Protein AF-A0A849T7U8-F1 (afdb_monomer_lite)

Sequence (141 aa):
MTLSPSAYTCDSNGNSGFLPENNLSIPVGDKMAGNMTEARFLEIVGKVEAIYSPIIKDMGATLKMNNDWKSTTVNASAQQTGSSWQVNMYGGLARHKLTTDDGFMMVVCHELGHHIGGAPRYNRNTDWASNEGQADYFASL

pLDDT: mean 91.29, std 13.75, range [31.48, 98.75]

Structure (mmCIF, N/CA/C/O backbone):
data_AF-A0A849T7U8-F1
#
_entry.id   AF-A0A849T7U8-F1
#
loop_
_atom_site.group_PDB
_atom_site.id
_atom_site.type_symbol
_atom_site.label_atom_id
_atom_site.label_alt_id
_atom_site.label_comp_id
_atom_site.label_asym_id
_atom_site.label_entity_id
_atom_site.label_seq_id
_atom_site.pdbx_PDB_ins_code
_atom_site.Cartn_x
_atom_site.Cartn_y
_atom_site.Cartn_z
_atom_site.occupancy
_atom_site.B_iso_or_equiv
_atom_site.auth_seq_id
_atom_site.auth_comp_id
_atom_site.auth_asym_id
_atom_site.auth_atom_id
_atom_site.pdbx_PDB_model_num
ATOM 1 N N . MET A 1 1 ? -4.392 24.354 19.211 1.00 33.78 1 MET A N 1
ATOM 2 C CA . MET A 1 1 ? -4.383 23.299 18.178 1.00 33.78 1 MET A CA 1
ATOM 3 C C . MET A 1 1 ? -3.168 22.430 18.434 1.00 33.78 1 MET A C 1
ATOM 5 O O . MET A 1 1 ? -2.063 22.821 18.091 1.00 33.78 1 MET A O 1
ATOM 9 N N . THR A 1 2 ? -3.340 21.329 19.155 1.00 31.48 2 THR A N 1
ATOM 10 C CA . THR A 1 2 ? -2.288 20.326 19.334 1.00 31.48 2 THR A CA 1
ATOM 11 C C . THR A 1 2 ? -2.184 19.539 18.033 1.00 31.48 2 THR A C 1
ATOM 13 O O . THR A 1 2 ? -3.101 18.807 17.669 1.00 31.48 2 THR A O 1
ATOM 16 N N . LEU A 1 3 ? -1.100 19.758 17.289 1.00 38.47 3 LEU A N 1
ATOM 17 C CA . LEU A 1 3 ? -0.719 18.913 16.161 1.00 38.47 3 LEU A CA 1
ATOM 18 C C . LEU A 1 3 ? -0.525 17.500 16.719 1.00 38.47 3 LEU A C 1
ATOM 20 O O . LEU A 1 3 ? 0.387 17.278 17.514 1.00 38.47 3 LEU A O 1
ATOM 24 N N . SER A 1 4 ? -1.424 16.576 16.379 1.00 43.03 4 SER A N 1
ATOM 25 C CA . SER A 1 4 ? -1.191 15.162 16.668 1.00 43.03 4 SER A CA 1
ATOM 26 C C . SER A 1 4 ? 0.008 14.726 15.828 1.00 43.03 4 SER A C 1
ATOM 28 O O . SER A 1 4 ? -0.026 14.939 14.614 1.00 43.03 4 SER A O 1
ATOM 30 N N . PRO A 1 5 ? 1.079 14.191 16.434 1.00 48.97 5 PRO A N 1
ATOM 31 C CA . PRO A 1 5 ? 2.211 13.708 15.669 1.00 48.97 5 PRO A CA 1
ATOM 32 C C . PRO A 1 5 ? 1.754 12.532 14.804 1.00 48.97 5 PRO A C 1
ATOM 34 O O . PRO A 1 5 ? 1.153 11.576 15.286 1.00 48.97 5 PRO A O 1
ATOM 37 N N . SER A 1 6 ? 2.019 12.647 13.510 1.00 53.50 6 SER A N 1
ATOM 38 C CA . SER A 1 6 ? 1.914 11.583 12.521 1.00 53.50 6 SER A CA 1
ATOM 39 C C . SER A 1 6 ? 2.790 10.394 12.951 1.00 53.50 6 SER A C 1
ATOM 41 O O . SER A 1 6 ? 4.007 10.462 12.813 1.00 53.50 6 SER A O 1
ATOM 43 N N . ALA A 1 7 ? 2.185 9.332 13.494 1.00 59.03 7 ALA A N 1
ATOM 44 C CA . ALA A 1 7 ? 2.855 8.062 13.799 1.00 59.03 7 ALA A CA 1
ATOM 45 C C . ALA A 1 7 ? 2.681 7.092 12.619 1.00 59.03 7 ALA A C 1
ATOM 47 O O . ALA A 1 7 ? 1.572 6.963 12.090 1.00 59.03 7 ALA A O 1
ATOM 48 N N . TYR A 1 8 ? 3.771 6.474 12.169 1.00 71.88 8 TYR A N 1
ATOM 49 C CA . TYR A 1 8 ? 3.738 5.300 11.288 1.00 71.88 8 TYR A CA 1
ATOM 50 C C . TYR A 1 8 ? 3.529 4.049 12.161 1.00 71.88 8 TYR A C 1
ATOM 52 O O . TYR A 1 8 ? 3.413 4.193 13.377 1.00 71.88 8 TYR A O 1
ATOM 60 N N . THR A 1 9 ? 3.403 2.835 11.617 1.00 65.62 9 THR A N 1
ATOM 61 C CA . THR A 1 9 ? 3.066 1.664 12.465 1.00 65.62 9 THR A CA 1
ATOM 62 C C . THR A 1 9 ? 3.858 0.402 12.238 1.00 65.62 9 THR A C 1
ATOM 64 O O . THR A 1 9 ? 3.704 -0.511 13.037 1.00 65.62 9 THR A O 1
ATOM 67 N N . CYS A 1 10 ? 4.724 0.333 11.236 1.00 71.19 10 CYS A N 1
ATOM 68 C CA . CYS A 1 10 ? 5.364 -0.933 10.880 1.00 71.19 10 CYS A CA 1
ATOM 69 C C . CYS A 1 10 ? 6.482 -1.363 11.864 1.00 71.19 10 CYS A C 1
ATOM 71 O O . CYS A 1 10 ? 7.173 -2.359 11.667 1.00 71.19 10 CYS A O 1
ATOM 73 N N . ASP A 1 11 ? 6.677 -0.613 12.958 1.00 66.94 11 ASP A N 1
ATOM 74 C CA . ASP A 1 11 ? 7.426 -1.069 14.126 1.00 66.94 11 ASP A CA 1
ATOM 75 C C . ASP A 1 11 ? 6.701 -0.745 15.438 1.00 66.94 11 ASP A C 1
ATOM 77 O O . ASP A 1 11 ? 5.775 0.067 15.509 1.00 66.94 11 ASP A O 1
ATOM 81 N N . SER A 1 12 ? 7.188 -1.351 16.523 1.00 60.00 12 SER A N 1
ATOM 82 C CA . SER A 1 12 ? 6.652 -1.180 17.878 1.00 60.00 12 SER A CA 1
ATOM 83 C C . SER A 1 12 ? 6.748 0.243 18.435 1.00 60.00 12 SER A C 1
ATOM 85 O O . SER A 1 12 ? 6.111 0.541 19.446 1.00 60.00 12 SER A O 1
ATOM 87 N N . ASN A 1 13 ? 7.535 1.116 17.808 1.00 61.84 13 ASN A N 1
ATOM 88 C CA . ASN A 1 13 ? 7.654 2.525 18.165 1.00 61.84 13 ASN A CA 1
ATOM 89 C C . ASN A 1 13 ? 6.830 3.436 17.242 1.00 61.84 13 ASN A C 1
ATOM 91 O O . ASN A 1 13 ? 6.744 4.634 17.510 1.00 61.84 13 ASN A O 1
ATOM 95 N N . GLY A 1 14 ? 6.230 2.886 16.188 1.00 62.59 14 GLY A N 1
ATOM 96 C CA . GLY A 1 14 ? 5.496 3.612 15.170 1.00 62.59 14 GLY A CA 1
ATOM 97 C C . GLY A 1 14 ? 6.346 4.523 14.282 1.00 62.59 14 GLY A C 1
ATOM 98 O O . GLY A 1 14 ? 5.883 5.595 13.884 1.00 62.59 14 GLY A O 1
ATOM 99 N N . ASN A 1 15 ? 7.600 4.155 14.010 1.00 67.38 15 ASN A N 1
ATOM 100 C CA . ASN A 1 15 ? 8.553 5.053 13.345 1.00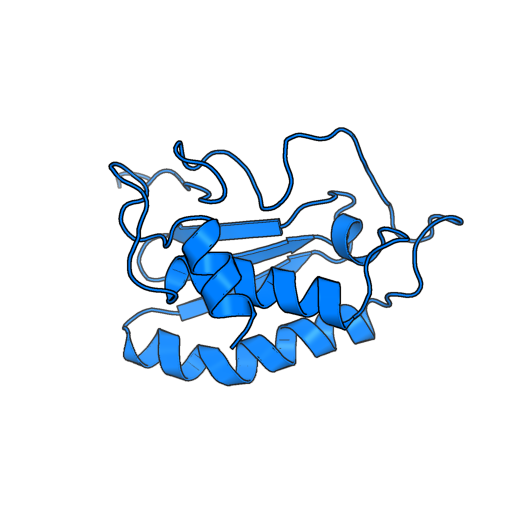 67.38 15 ASN A CA 1
ATOM 101 C C . ASN A 1 15 ? 9.047 4.579 11.972 1.00 67.38 15 ASN A C 1
ATOM 103 O O . ASN A 1 15 ? 9.676 5.370 11.269 1.00 67.38 15 ASN A O 1
ATOM 107 N N . SER A 1 16 ? 8.759 3.343 11.570 1.00 79.00 16 SER A N 1
ATOM 108 C CA . SER A 1 16 ? 9.210 2.775 10.293 1.00 79.00 16 SER A CA 1
ATOM 109 C C . SER A 1 16 ? 8.057 2.309 9.397 1.00 79.00 16 SER A C 1
ATOM 111 O O . SER A 1 16 ? 6.879 2.467 9.729 1.00 79.00 16 SER A O 1
ATOM 113 N N . GLY A 1 17 ? 8.428 1.823 8.209 1.00 84.81 17 GLY A N 1
ATOM 114 C CA . GLY A 1 17 ? 7.537 1.262 7.192 1.00 84.81 17 GLY A CA 1
ATOM 115 C C . GLY A 1 17 ? 7.673 -0.261 7.073 1.00 84.81 17 GLY A C 1
ATOM 116 O O . GLY A 1 17 ? 8.507 -0.847 7.757 1.00 84.81 17 GLY A O 1
ATOM 117 N N . PHE A 1 18 ? 6.873 -0.874 6.200 1.00 93.00 18 PHE A N 1
ATOM 118 C CA . PHE A 1 18 ? 6.791 -2.317 5.933 1.00 93.00 18 PHE A CA 1
ATOM 119 C C . PHE A 1 18 ? 8.133 -3.066 5.968 1.00 93.00 18 PHE A C 1
ATOM 121 O O . PHE A 1 18 ? 8.290 -4.108 6.600 1.00 93.00 18 PHE A O 1
ATOM 128 N N . LEU A 1 19 ? 9.119 -2.554 5.229 1.00 92.00 19 LEU A N 1
ATOM 129 C CA . LEU A 1 19 ? 10.458 -3.122 5.180 1.00 92.00 19 LEU A CA 1
ATOM 130 C C . LEU A 1 19 ? 11.339 -2.507 6.268 1.00 92.00 19 LEU A C 1
ATOM 132 O O . LEU A 1 19 ? 11.265 -1.291 6.489 1.00 92.00 19 LEU A O 1
ATOM 136 N N . PRO A 1 20 ? 12.275 -3.295 6.839 1.00 89.62 20 PRO A N 1
ATOM 137 C CA . PRO A 1 20 ? 13.332 -2.759 7.683 1.00 89.62 20 PRO A CA 1
ATOM 138 C C . PRO A 1 20 ? 14.051 -1.586 7.015 1.00 89.62 20 PRO A C 1
ATOM 140 O O . PRO A 1 20 ? 14.111 -1.493 5.780 1.00 89.62 20 PRO A O 1
ATOM 143 N N . GLU A 1 21 ? 14.645 -0.720 7.839 1.00 88.25 21 GLU A N 1
ATOM 144 C CA . GLU A 1 21 ? 15.473 0.379 7.351 1.00 88.25 21 GLU A CA 1
ATOM 145 C C . GLU A 1 21 ? 16.472 -0.121 6.306 1.00 88.25 21 GLU A C 1
ATOM 147 O O . GLU A 1 21 ? 17.217 -1.084 6.508 1.00 88.25 21 GLU A O 1
ATOM 152 N N . ASN A 1 22 ? 16.451 0.527 5.148 1.00 91.69 22 ASN A N 1
ATOM 153 C CA . ASN A 1 22 ? 17.259 0.133 4.016 1.00 91.69 22 ASN A CA 1
ATOM 154 C C . ASN A 1 22 ? 17.646 1.358 3.188 1.00 91.69 22 ASN A C 1
ATOM 156 O O . ASN A 1 22 ? 16.962 2.379 3.186 1.00 91.69 22 ASN A O 1
ATOM 160 N N . ASN A 1 23 ? 18.748 1.221 2.455 1.00 94.31 23 ASN A N 1
ATOM 161 C CA . ASN A 1 23 ? 19.287 2.269 1.590 1.00 94.31 23 ASN A CA 1
ATOM 162 C C . ASN A 1 23 ? 18.957 2.016 0.109 1.00 94.31 23 ASN A C 1
ATOM 164 O O . ASN A 1 23 ? 19.675 2.489 -0.774 1.00 94.31 23 ASN A O 1
ATOM 168 N N . LEU A 1 24 ? 17.930 1.210 -0.183 1.00 95.75 24 LEU A N 1
ATOM 169 C CA . LEU A 1 24 ? 17.521 0.937 -1.557 1.00 95.75 24 LEU A CA 1
ATOM 170 C C . 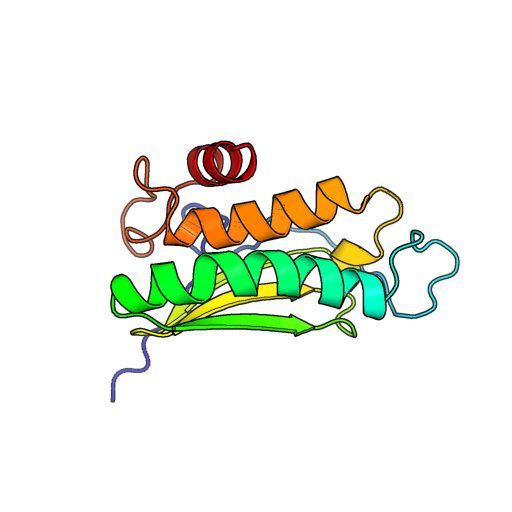LEU A 1 24 ? 16.742 2.132 -2.111 1.00 95.75 24 LEU A C 1
ATOM 172 O O . LEU A 1 24 ? 15.955 2.774 -1.419 1.00 95.75 24 LEU A O 1
ATOM 176 N N . SER A 1 25 ? 16.952 2.416 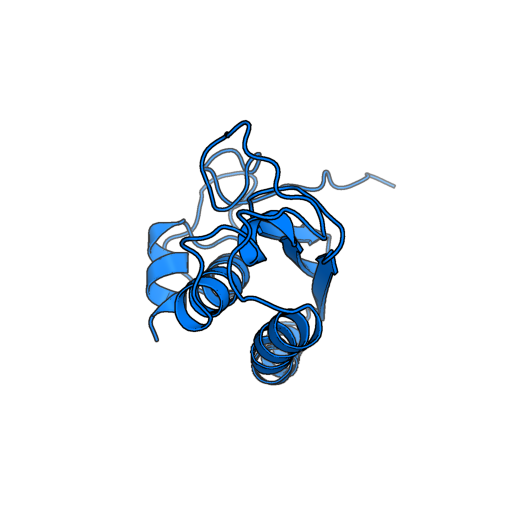-3.392 1.00 96.88 25 SER A N 1
ATOM 177 C CA . SER A 1 25 ? 16.287 3.509 -4.093 1.00 96.88 25 SER A CA 1
ATOM 178 C C . SER A 1 25 ? 16.107 3.114 -5.551 1.00 96.88 25 SER A C 1
ATOM 180 O O . SER A 1 25 ? 17.093 2.837 -6.231 1.00 96.88 25 SER A O 1
ATOM 182 N N . ILE A 1 26 ? 14.858 3.044 -6.018 1.00 97.56 26 ILE A N 1
ATOM 183 C CA . ILE A 1 26 ? 14.528 2.571 -7.370 1.00 97.56 26 ILE A CA 1
ATOM 184 C C . ILE A 1 26 ? 13.739 3.655 -8.110 1.00 97.56 26 ILE A C 1
ATOM 186 O O . ILE A 1 26 ? 12.510 3.753 -7.965 1.00 97.56 26 ILE A O 1
ATOM 190 N N . PRO A 1 27 ? 14.423 4.513 -8.887 1.00 97.75 27 PRO A N 1
ATOM 191 C CA . PRO A 1 27 ? 13.781 5.590 -9.622 1.00 97.75 27 PRO A CA 1
ATOM 192 C C . PRO A 1 27 ? 12.936 5.079 -10.791 1.00 97.75 27 PRO A C 1
ATOM 194 O O . PRO A 1 27 ? 13.049 3.939 -11.246 1.00 97.75 27 PRO A O 1
ATOM 197 N N . VAL A 1 28 ? 12.070 5.953 -11.302 1.00 97.75 28 VAL A N 1
ATOM 198 C CA . VAL A 1 28 ? 11.369 5.710 -12.566 1.00 97.75 28 VAL A CA 1
ATOM 199 C C . VAL A 1 28 ? 12.402 5.600 -13.693 1.00 97.75 28 VAL A C 1
ATOM 201 O O . VAL A 1 28 ? 13.273 6.458 -13.824 1.00 97.75 28 VAL A O 1
ATOM 204 N N . GLY A 1 29 ? 12.295 4.554 -14.514 1.00 95.94 29 GLY A N 1
ATOM 205 C CA . GLY A 1 29 ? 13.208 4.312 -15.636 1.00 95.94 29 GLY A CA 1
ATOM 206 C C . GLY A 1 29 ? 14.516 3.601 -15.270 1.00 95.94 29 GLY A C 1
ATOM 207 O O . GLY A 1 29 ? 15.393 3.496 -16.128 1.00 95.94 29 GLY A O 1
ATOM 208 N N . ASP A 1 30 ? 14.663 3.102 -14.037 1.00 96.44 30 ASP A N 1
ATOM 209 C CA . ASP A 1 30 ? 15.781 2.224 -13.684 1.00 96.44 30 ASP A CA 1
ATOM 210 C C . ASP A 1 30 ? 15.790 0.978 -14.591 1.00 96.44 30 ASP A C 1
ATOM 212 O O . ASP A 1 30 ? 14.780 0.291 -14.743 1.00 96.44 30 ASP A O 1
ATOM 216 N N . LYS A 1 31 ? 16.940 0.682 -15.206 1.00 95.00 31 LYS A N 1
ATOM 217 C CA . LYS A 1 31 ? 17.098 -0.442 -16.146 1.00 95.00 31 LYS A CA 1
ATOM 218 C C . LYS A 1 31 ? 17.000 -1.811 -15.471 1.00 95.00 31 LYS A C 1
ATOM 220 O O . LYS A 1 31 ? 16.814 -2.807 -16.162 1.00 95.00 31 LYS A O 1
ATOM 225 N N . MET A 1 32 ? 17.169 -1.856 -14.153 1.00 94.38 32 MET A N 1
ATOM 226 C CA . MET A 1 32 ? 17.087 -3.055 -13.324 1.00 94.38 32 MET A CA 1
ATOM 227 C C . MET A 1 32 ? 15.762 -3.140 -12.555 1.00 94.38 32 MET A C 1
ATOM 229 O O . MET A 1 32 ? 15.613 -4.036 -11.720 1.00 94.38 32 MET A O 1
ATOM 233 N N . ALA A 1 33 ? 14.818 -2.222 -12.803 1.00 95.62 33 ALA A N 1
ATOM 234 C CA . ALA A 1 33 ? 13.480 -2.291 -12.231 1.00 95.62 33 ALA A CA 1
ATOM 235 C C . ALA A 1 33 ? 12.730 -3.549 -12.698 1.00 95.62 33 ALA A C 1
ATOM 237 O O . ALA A 1 33 ? 12.990 -4.102 -13.768 1.00 95.62 33 ALA A O 1
ATOM 238 N N . GLY A 1 34 ? 11.780 -3.987 -11.874 1.00 94.56 34 GLY A N 1
ATOM 239 C CA . GLY A 1 34 ? 10.807 -5.010 -12.237 1.00 94.56 34 GLY A CA 1
ATOM 240 C C . GLY A 1 34 ? 9.808 -4.530 -13.293 1.00 94.56 34 GLY A C 1
ATOM 241 O O . GLY A 1 34 ? 9.854 -3.399 -13.774 1.00 94.56 34 GLY A O 1
ATOM 242 N N . ASN A 1 35 ? 8.856 -5.401 -13.623 1.00 94.75 35 ASN A N 1
ATOM 243 C CA . ASN A 1 35 ? 7.906 -5.179 -14.720 1.00 94.75 35 ASN A CA 1
ATOM 244 C C . ASN A 1 35 ? 6.659 -4.366 -14.322 1.00 94.75 35 ASN A C 1
ATOM 246 O O . ASN A 1 35 ? 5.773 -4.162 -15.152 1.00 94.75 35 ASN A O 1
ATOM 250 N N . MET A 1 36 ? 6.563 -3.923 -13.065 1.00 97.69 36 MET A N 1
ATOM 251 C CA . MET A 1 36 ? 5.432 -3.132 -12.585 1.00 97.69 36 MET A CA 1
ATOM 252 C C . MET A 1 36 ? 5.339 -1.805 -13.347 1.00 97.69 36 MET A C 1
ATOM 254 O O . MET A 1 36 ? 6.322 -1.075 -13.476 1.00 97.69 36 MET A O 1
ATOM 258 N N . THR A 1 37 ? 4.138 -1.470 -13.818 1.00 98.19 37 THR A N 1
ATOM 259 C CA . THR A 1 37 ? 3.839 -0.184 -14.469 1.00 98.19 37 THR A CA 1
ATOM 260 C C . THR A 1 37 ? 3.018 0.704 -13.541 1.00 98.19 37 THR A C 1
ATOM 262 O O . THR A 1 37 ? 2.349 0.203 -12.641 1.00 98.19 37 THR A O 1
ATOM 265 N N . GLU A 1 38 ? 3.004 2.018 -13.783 1.00 98.50 38 GLU A N 1
ATOM 266 C CA . GLU A 1 38 ? 2.155 2.951 -13.023 1.00 98.50 38 GLU A CA 1
ATOM 267 C C . GLU A 1 38 ? 0.672 2.580 -13.124 1.00 98.50 38 GLU A C 1
ATOM 269 O O . GLU A 1 38 ? -0.038 2.560 -12.124 1.00 98.50 38 GLU A O 1
ATOM 274 N N . ALA A 1 39 ? 0.219 2.215 -14.327 1.00 98.69 39 ALA A N 1
ATOM 275 C CA . ALA A 1 39 ? -1.153 1.781 -14.550 1.00 98.69 39 ALA A CA 1
ATOM 276 C C . ALA A 1 39 ? -1.492 0.542 -13.710 1.00 98.69 39 ALA A C 1
ATOM 278 O O . ALA A 1 39 ? -2.541 0.509 -13.074 1.00 98.69 39 ALA A O 1
ATOM 279 N N . ARG A 1 40 ? -0.590 -0.448 -13.655 1.00 98.56 40 ARG A N 1
ATOM 280 C CA . ARG A 1 40 ? -0.795 -1.669 -12.867 1.00 98.56 40 ARG A CA 1
ATOM 281 C C . ARG A 1 40 ? -0.730 -1.416 -11.360 1.00 98.56 40 ARG A C 1
ATOM 283 O O . ARG A 1 40 ? -1.558 -1.939 -10.623 1.00 98.56 40 ARG A O 1
ATOM 290 N N . PHE A 1 41 ? 0.202 -0.576 -10.918 1.00 98.69 41 PHE A N 1
ATOM 291 C CA . PHE A 1 41 ? 0.304 -0.107 -9.536 1.00 98.69 41 PHE A CA 1
ATOM 292 C C . PHE A 1 41 ? -1.011 0.538 -9.072 1.00 98.69 41 PHE A C 1
ATOM 294 O O . PHE A 1 41 ? -1.570 0.134 -8.053 1.00 98.69 41 PHE A O 1
ATOM 301 N N . LEU A 1 42 ? -1.546 1.482 -9.856 1.00 98.75 42 LEU A N 1
ATOM 302 C CA . LEU A 1 42 ? -2.813 2.156 -9.556 1.00 98.75 42 LEU A CA 1
ATOM 303 C C . LEU A 1 42 ? -4.007 1.200 -9.635 1.00 98.75 42 LEU A C 1
ATOM 305 O O . LEU A 1 42 ? -4.928 1.311 -8.831 1.00 98.75 42 LEU A O 1
ATOM 309 N N . GLU A 1 43 ? -3.994 0.248 -10.569 1.00 98.75 43 GLU A N 1
ATOM 310 C CA . GLU A 1 43 ? -5.040 -0.769 -10.683 1.00 98.75 43 GLU A CA 1
ATOM 311 C C . GLU A 1 43 ? -5.103 -1.659 -9.431 1.00 98.75 43 GLU A C 1
ATOM 313 O O . GLU A 1 43 ? -6.190 -1.892 -8.906 1.00 98.75 43 GLU A O 1
ATOM 318 N N . ILE A 1 44 ? -3.958 -2.148 -8.939 1.00 98.62 44 ILE A N 1
ATOM 319 C CA . ILE A 1 44 ? -3.896 -3.002 -7.743 1.00 98.62 44 ILE A CA 1
ATOM 320 C C . ILE A 1 44 ? -4.371 -2.228 -6.512 1.00 98.62 44 ILE A C 1
ATOM 322 O O . ILE A 1 44 ? -5.255 -2.705 -5.800 1.00 98.62 44 ILE A O 1
ATOM 326 N N . VAL A 1 45 ? -3.844 -1.019 -6.290 1.00 98.62 45 VAL A N 1
ATOM 327 C CA . VAL A 1 45 ? -4.268 -0.194 -5.150 1.00 98.62 45 VAL A CA 1
ATOM 328 C C . VAL A 1 45 ? -5.759 0.138 -5.235 1.00 98.62 45 VAL A C 1
ATOM 330 O O . VAL A 1 45 ? -6.481 -0.021 -4.252 1.00 98.62 45 VAL A O 1
ATOM 333 N N . GLY A 1 46 ? -6.241 0.530 -6.416 1.00 98.56 46 GLY A N 1
ATOM 334 C CA . GLY A 1 46 ? -7.641 0.889 -6.631 1.00 98.56 46 GLY A CA 1
ATOM 335 C C . GLY A 1 46 ? -8.611 -0.267 -6.375 1.00 98.56 46 GLY A C 1
ATOM 336 O O . GLY A 1 46 ? -9.714 -0.035 -5.885 1.00 98.56 46 GLY A O 1
ATOM 337 N N . LYS A 1 47 ? -8.211 -1.519 -6.640 1.00 98.12 47 LYS A N 1
ATOM 338 C CA . LYS A 1 47 ? -9.022 -2.702 -6.295 1.00 98.12 47 LYS A CA 1
ATOM 339 C C . LYS A 1 47 ? -9.225 -2.831 -4.789 1.00 98.12 47 LYS A C 1
ATOM 341 O O . LYS A 1 47 ? -10.358 -3.020 -4.351 1.00 98.12 47 LYS A O 1
ATOM 346 N N . VAL A 1 48 ? -8.152 -2.705 -4.009 1.00 97.88 48 VAL A N 1
ATOM 347 C CA . VAL A 1 48 ? -8.223 -2.775 -2.542 1.00 97.88 48 VAL A CA 1
ATOM 348 C C . VAL A 1 48 ? -9.027 -1.592 -1.998 1.00 97.88 48 VAL A C 1
ATOM 350 O O . VAL A 1 48 ? -9.956 -1.777 -1.212 1.00 97.88 48 VAL A O 1
ATOM 353 N N . GLU A 1 49 ? -8.747 -0.378 -2.475 1.00 98.44 49 GLU A N 1
ATOM 354 C CA . GLU A 1 49 ? -9.462 0.833 -2.063 1.00 98.44 49 GLU A CA 1
ATOM 355 C C . GLU A 1 49 ? -10.972 0.724 -2.303 1.00 98.44 49 GLU A C 1
ATOM 357 O O . GLU A 1 49 ? -11.756 1.052 -1.411 1.00 98.44 49 GLU A O 1
ATOM 362 N N . ALA A 1 50 ? -11.394 0.225 -3.467 1.00 98.50 50 ALA A N 1
ATOM 363 C CA . ALA A 1 50 ? -12.807 0.083 -3.810 1.00 98.50 50 ALA A CA 1
ATOM 364 C C . ALA A 1 50 ? -13.559 -0.866 -2.861 1.00 98.50 50 ALA A C 1
ATOM 366 O O . ALA A 1 50 ? -14.726 -0.623 -2.550 1.00 98.50 50 ALA A O 1
ATOM 367 N N . ILE A 1 51 ? -12.896 -1.923 -2.385 1.00 98.06 51 ILE A N 1
ATOM 368 C CA . ILE A 1 51 ? -13.483 -2.905 -1.465 1.00 98.06 51 ILE A CA 1
ATOM 369 C C . ILE A 1 51 ? -13.577 -2.333 -0.047 1.00 98.06 51 ILE A C 1
ATOM 371 O O . ILE A 1 51 ? -14.615 -2.452 0.603 1.00 98.06 51 ILE A O 1
ATOM 375 N N . TYR A 1 52 ? -12.510 -1.695 0.437 1.00 98.25 52 TYR A N 1
ATOM 376 C CA . TYR A 1 52 ? -12.382 -1.364 1.858 1.00 98.25 52 TYR A CA 1
ATOM 377 C C . TYR A 1 52 ? -12.766 0.064 2.230 1.00 98.25 52 TYR A C 1
ATOM 379 O O . TYR A 1 52 ? -13.079 0.318 3.394 1.00 98.25 52 TYR A O 1
ATOM 387 N N . SER A 1 53 ? -12.832 0.988 1.270 1.00 98.44 53 SER A N 1
ATOM 388 C CA . SER A 1 53 ? -13.342 2.343 1.515 1.00 98.44 53 SER A CA 1
ATOM 389 C C . SER A 1 53 ? -14.722 2.372 2.190 1.00 98.44 53 SER A C 1
ATOM 391 O O . SER A 1 53 ? -14.857 3.093 3.180 1.00 98.44 53 SER A O 1
ATOM 393 N N . PRO A 1 54 ? -15.751 1.619 1.736 1.00 98.44 54 PRO A N 1
ATOM 394 C CA . PRO A 1 54 ? -17.044 1.610 2.424 1.00 98.44 54 PRO A CA 1
ATOM 395 C C . PRO A 1 54 ? -16.959 1.020 3.838 1.00 98.44 54 PRO A C 1
ATOM 397 O O . PRO A 1 54 ? -17.576 1.555 4.750 1.00 98.44 54 PRO A O 1
ATOM 400 N N . ILE A 1 55 ? -16.137 -0.012 4.047 1.00 98.12 55 ILE A N 1
ATOM 401 C CA . ILE A 1 55 ? -15.960 -0.651 5.360 1.00 98.12 55 ILE A CA 1
ATOM 402 C C . ILE A 1 55 ? -15.346 0.342 6.354 1.00 98.12 55 ILE A C 1
ATOM 404 O O . ILE A 1 55 ? -15.871 0.541 7.446 1.00 98.12 55 ILE A O 1
ATOM 408 N N . ILE A 1 56 ? -14.270 1.026 5.960 1.00 98.06 56 ILE A N 1
ATOM 409 C CA . ILE A 1 56 ? -13.616 2.043 6.797 1.00 98.06 56 ILE A CA 1
ATOM 410 C C . ILE A 1 56 ? -14.545 3.236 7.052 1.00 98.06 56 ILE A C 1
ATOM 412 O O . ILE A 1 56 ? -14.543 3.803 8.147 1.00 98.06 56 ILE A O 1
ATOM 416 N N . LYS A 1 57 ? -15.384 3.590 6.075 1.00 98.38 57 LYS A N 1
ATOM 417 C CA . LYS A 1 57 ? -16.413 4.619 6.245 1.00 98.38 57 LYS A CA 1
ATOM 418 C C . LYS A 1 57 ? -17.440 4.241 7.307 1.00 98.38 57 LYS A C 1
ATOM 420 O O . LYS A 1 57 ? -17.767 5.082 8.145 1.00 98.38 57 LYS A O 1
ATOM 425 N N . ASP A 1 58 ? -17.897 2.994 7.320 1.00 98.12 58 ASP A N 1
ATOM 426 C CA . ASP A 1 58 ? -18.829 2.491 8.335 1.00 98.12 58 ASP A CA 1
ATOM 427 C C . ASP A 1 58 ? -18.190 2.433 9.735 1.00 98.12 58 ASP A C 1
ATOM 429 O O . ASP A 1 58 ? -18.886 2.538 10.745 1.00 98.12 58 ASP A O 1
ATOM 433 N N . MET A 1 59 ? -16.855 2.370 9.812 1.00 96.38 59 MET A N 1
ATOM 434 C CA . MET A 1 59 ? -16.080 2.514 11.053 1.00 96.38 59 MET A CA 1
ATOM 435 C C . MET A 1 59 ? -15.882 3.979 11.493 1.00 96.38 59 MET A C 1
ATOM 437 O O . MET A 1 59 ? -15.227 4.235 12.504 1.00 96.38 59 MET A O 1
ATOM 441 N N . GLY A 1 60 ? -16.440 4.951 10.763 1.00 97.31 60 GLY A N 1
ATOM 442 C CA . GLY A 1 60 ? -16.354 6.379 11.084 1.00 97.31 60 GLY A CA 1
ATOM 443 C C . GLY A 1 60 ? -15.073 7.069 10.605 1.00 97.31 60 GLY A C 1
ATOM 444 O O . GLY A 1 60 ? -14.774 8.180 11.053 1.00 97.31 60 GLY A O 1
ATOM 445 N N . ALA A 1 61 ? -14.320 6.440 9.702 1.00 97.50 61 ALA A N 1
ATOM 446 C CA . ALA A 1 61 ? -13.078 6.965 9.146 1.00 97.50 61 ALA A CA 1
ATOM 447 C C . ALA A 1 61 ? -13.164 7.172 7.623 1.00 97.50 61 ALA A C 1
ATOM 449 O O . ALA A 1 61 ? -14.170 6.904 6.977 1.00 97.50 61 ALA A O 1
ATOM 450 N N . THR A 1 62 ? -12.120 7.726 7.022 1.00 98.31 62 THR A N 1
ATOM 451 C CA . THR A 1 62 ? -11.957 7.841 5.570 1.00 98.31 62 THR A CA 1
ATOM 452 C C . THR A 1 62 ? -10.638 7.192 5.197 1.00 98.31 62 THR A C 1
ATOM 454 O O . THR A 1 62 ? -9.591 7.607 5.696 1.00 98.31 62 THR A O 1
ATOM 457 N N . LEU A 1 63 ? -10.699 6.177 4.331 1.00 98.31 63 LEU A N 1
ATOM 458 C CA . LEU A 1 63 ? -9.509 5.575 3.744 1.00 98.31 63 LEU A CA 1
ATOM 459 C C . LEU A 1 63 ? -8.905 6.553 2.735 1.00 98.31 63 LEU A C 1
ATOM 461 O O . LEU A 1 63 ? -9.616 7.112 1.900 1.00 98.31 63 LEU A O 1
ATOM 465 N N . LYS A 1 64 ? -7.597 6.764 2.826 1.00 98.12 64 LYS A N 1
ATOM 466 C CA . LYS A 1 64 ? -6.832 7.604 1.912 1.00 98.12 64 LYS A CA 1
ATOM 467 C C . LYS A 1 64 ? -5.620 6.829 1.408 1.00 98.12 64 LYS A C 1
ATOM 469 O O . LYS A 1 64 ? -4.665 6.610 2.154 1.00 98.12 64 LYS A O 1
ATOM 474 N N . MET A 1 65 ? -5.643 6.468 0.130 1.00 98.06 65 MET A N 1
ATOM 475 C CA . MET A 1 65 ? -4.508 5.831 -0.534 1.00 98.06 65 MET A CA 1
ATOM 476 C C . MET A 1 65 ? -3.541 6.895 -1.068 1.00 98.06 65 MET A C 1
ATOM 478 O O . MET A 1 65 ? -3.854 7.645 -1.995 1.00 98.06 65 MET A O 1
ATOM 482 N N . ASN A 1 66 ? -2.351 6.981 -0.476 1.00 97.88 66 ASN A N 1
ATOM 483 C CA . ASN A 1 66 ? -1.275 7.856 -0.931 1.00 97.88 66 ASN A CA 1
ATOM 484 C C . ASN A 1 66 ? -0.392 7.087 -1.929 1.00 97.88 66 ASN A C 1
ATOM 486 O O . ASN A 1 66 ? 0.528 6.362 -1.552 1.00 97.88 66 ASN A O 1
ATOM 490 N N . ASN A 1 67 ? -0.701 7.262 -3.213 1.00 97.81 67 ASN A N 1
ATOM 491 C CA . ASN A 1 67 ? -0.149 6.499 -4.334 1.00 97.81 67 ASN A CA 1
ATOM 492 C C . ASN A 1 67 ? 1.038 7.224 -4.987 1.00 97.81 67 ASN A C 1
ATOM 494 O O . ASN A 1 67 ? 0.907 7.793 -6.072 1.00 97.81 67 ASN A O 1
ATOM 498 N N . ASP A 1 68 ? 2.202 7.230 -4.334 1.00 97.75 68 ASP A N 1
ATOM 499 C CA . ASP A 1 68 ? 3.375 7.963 -4.824 1.00 97.75 68 ASP A CA 1
ATOM 500 C C . ASP A 1 68 ? 4.237 7.108 -5.760 1.00 97.75 68 ASP A C 1
ATOM 502 O O . ASP A 1 68 ? 5.309 6.605 -5.404 1.00 97.75 68 ASP A O 1
ATOM 506 N N . TRP A 1 69 ? 3.769 6.964 -7.001 1.00 98.38 69 TRP A N 1
ATOM 507 C CA . TRP A 1 69 ? 4.505 6.249 -8.041 1.00 98.38 69 TRP A CA 1
ATOM 508 C C . TRP A 1 69 ? 5.907 6.830 -8.283 1.00 98.38 69 TRP A C 1
ATOM 510 O O . TRP A 1 69 ? 6.835 6.080 -8.575 1.00 98.38 69 TRP A O 1
ATOM 520 N N . LYS A 1 70 ? 6.118 8.143 -8.160 1.00 98.38 70 LYS A N 1
ATOM 521 C CA . LYS A 1 70 ? 7.421 8.754 -8.479 1.00 98.38 70 LYS A CA 1
ATOM 522 C C . LYS A 1 70 ? 8.443 8.597 -7.356 1.00 98.38 70 LYS A C 1
ATOM 524 O O . LYS A 1 70 ? 9.639 8.675 -7.643 1.00 98.38 70 LYS A O 1
ATOM 529 N N . SER A 1 71 ? 8.001 8.338 -6.126 1.00 98.00 71 SER A N 1
ATOM 530 C CA . SER A 1 71 ? 8.889 8.043 -5.003 1.00 98.00 71 SER A CA 1
ATOM 531 C C . SER A 1 71 ? 9.849 6.905 -5.338 1.00 98.00 71 SER A C 1
ATOM 533 O O . SER A 1 71 ? 9.443 5.861 -5.855 1.00 98.00 71 SER A O 1
ATOM 535 N N . THR A 1 72 ? 11.130 7.102 -5.034 1.00 98.00 72 THR A N 1
ATOM 536 C CA . THR A 1 72 ? 12.173 6.084 -5.209 1.00 98.00 72 THR A CA 1
ATOM 537 C C . THR A 1 72 ? 12.275 5.145 -4.007 1.00 98.00 72 THR A C 1
ATOM 539 O O . THR A 1 72 ? 13.001 4.155 -4.078 1.00 98.00 72 THR A O 1
ATOM 542 N N . THR A 1 73 ? 11.546 5.431 -2.925 1.00 97.50 73 THR A N 1
ATOM 543 C CA . THR A 1 73 ? 11.593 4.701 -1.656 1.00 97.50 73 THR A CA 1
ATOM 544 C C . THR A 1 73 ? 11.124 3.260 -1.816 1.00 97.50 73 THR A C 1
ATOM 546 O O . THR A 1 73 ? 10.044 2.995 -2.347 1.00 97.50 73 THR A O 1
ATOM 549 N N . VAL A 1 74 ? 11.927 2.323 -1.311 1.00 97.19 74 VAL A N 1
ATOM 550 C CA . VAL A 1 74 ? 11.603 0.893 -1.246 1.00 97.19 74 VAL A CA 1
ATOM 551 C C . VAL A 1 74 ? 10.979 0.594 0.116 1.00 97.19 74 VAL A C 1
ATOM 553 O O . VAL A 1 74 ? 11.636 0.079 1.019 1.00 97.19 74 VAL A O 1
ATOM 556 N N . ASN A 1 75 ? 9.725 1.022 0.285 1.00 97.12 75 ASN A N 1
ATOM 557 C CA . ASN A 1 75 ? 8.927 0.762 1.482 1.00 97.12 75 ASN A CA 1
ATOM 558 C C . ASN A 1 75 ? 7.416 0.987 1.232 1.00 97.12 75 ASN A C 1
ATOM 560 O O . ASN A 1 75 ? 7.021 1.387 0.133 1.00 97.12 75 ASN A O 1
ATOM 564 N N . ALA A 1 76 ? 6.598 0.769 2.256 1.00 97.38 76 ALA A N 1
ATOM 565 C CA . ALA A 1 76 ? 5.206 1.205 2.390 1.00 97.38 76 ALA A CA 1
ATOM 566 C C . ALA A 1 76 ? 4.945 1.580 3.863 1.00 97.38 76 ALA A C 1
ATOM 568 O O . ALA A 1 76 ? 5.820 1.363 4.701 1.00 97.38 76 ALA A O 1
ATOM 569 N N . SER A 1 77 ? 3.824 2.227 4.187 1.00 95.56 77 SER A N 1
ATOM 570 C CA . SER A 1 77 ? 3.460 2.468 5.595 1.00 95.56 77 SER A CA 1
ATOM 571 C C . SER A 1 77 ? 1.984 2.793 5.800 1.00 95.56 77 SER A C 1
ATOM 573 O O . SER A 1 77 ? 1.348 3.386 4.925 1.00 95.56 77 SER A O 1
ATOM 575 N N . ALA A 1 78 ? 1.483 2.535 7.006 1.00 95.00 78 ALA A N 1
ATOM 576 C CA . ALA A 1 78 ? 0.166 2.952 7.464 1.00 95.00 78 ALA A CA 1
ATOM 577 C C . ALA A 1 78 ? 0.247 4.050 8.529 1.00 95.00 78 ALA A C 1
ATOM 579 O O . ALA A 1 78 ? 1.186 4.137 9.324 1.00 95.00 78 ALA A O 1
ATOM 580 N N . GLN A 1 79 ? -0.763 4.917 8.543 1.00 92.19 79 GLN A N 1
ATOM 581 C CA . GLN A 1 79 ? -0.854 6.025 9.487 1.00 92.19 79 GLN A CA 1
ATOM 582 C C . GLN A 1 79 ? -2.300 6.461 9.704 1.00 92.19 79 GLN A C 1
ATOM 584 O O . GLN A 1 79 ? -3.059 6.611 8.752 1.00 92.19 79 GLN A O 1
ATOM 589 N N . GLN A 1 80 ? -2.672 6.777 10.944 1.00 91.75 80 GLN A N 1
ATOM 590 C CA . GLN A 1 80 ? -3.926 7.473 11.234 1.00 91.75 80 GLN A CA 1
ATOM 591 C C . GLN A 1 80 ? -3.669 8.927 11.634 1.00 91.75 80 GLN A C 1
ATOM 593 O O . GLN A 1 80 ? -2.744 9.249 12.378 1.00 91.75 80 GLN A O 1
ATOM 598 N N . THR A 1 81 ? -4.502 9.834 11.132 1.00 89.62 81 THR A N 1
ATOM 599 C CA . THR A 1 81 ? -4.545 11.237 11.558 1.00 89.62 81 THR A CA 1
ATOM 600 C C . THR A 1 81 ? -6.001 11.634 11.750 1.00 89.62 81 THR A C 1
ATOM 602 O O . THR A 1 81 ? -6.717 11.932 10.793 1.00 89.62 81 THR A O 1
ATOM 605 N N . GLY A 1 82 ? -6.464 11.593 13.002 1.00 91.38 82 GLY A N 1
ATOM 606 C CA . GLY A 1 82 ? -7.891 11.702 13.308 1.00 91.38 82 GLY A CA 1
ATOM 607 C C . GLY A 1 82 ? -8.677 10.581 12.621 1.00 91.38 82 GLY A C 1
ATOM 608 O O . GLY A 1 82 ? -8.312 9.415 12.722 1.00 91.38 82 GLY A O 1
ATOM 609 N N . SER A 1 83 ? -9.728 10.939 11.883 1.00 95.25 83 SER A N 1
ATOM 610 C CA . SER A 1 83 ? -10.523 9.999 11.083 1.00 95.25 83 SER A CA 1
ATOM 611 C C . SER A 1 83 ? -9.941 9.712 9.692 1.00 95.25 83 SER A C 1
ATOM 613 O O . SER A 1 83 ? -10.555 8.977 8.927 1.00 95.25 83 SER A O 1
ATOM 615 N N . SER A 1 84 ? -8.779 10.268 9.331 1.00 96.31 84 SER A N 1
ATOM 616 C CA . SER A 1 84 ? -8.099 9.944 8.070 1.00 96.31 84 SER A CA 1
ATOM 617 C C . SER A 1 84 ? -7.156 8.765 8.283 1.00 96.31 84 SER A C 1
ATOM 619 O O . SER A 1 84 ? -6.129 8.909 8.949 1.00 96.31 84 SER A O 1
ATOM 621 N N . TRP A 1 85 ? -7.483 7.614 7.704 1.00 96.50 85 TRP A N 1
ATOM 622 C CA . TRP A 1 85 ? -6.672 6.396 7.756 1.00 96.50 85 TRP A CA 1
ATOM 623 C C . TRP A 1 85 ? -5.932 6.252 6.433 1.00 96.50 85 TRP A C 1
ATOM 625 O O . TRP A 1 85 ? -6.549 6.194 5.373 1.00 96.50 85 TRP A O 1
ATOM 635 N N . GLN A 1 86 ? -4.609 6.314 6.489 1.00 97.00 86 GLN A N 1
ATOM 636 C CA . GLN A 1 86 ? -3.743 6.484 5.335 1.00 97.00 86 GLN A CA 1
ATOM 637 C C . GLN A 1 86 ? -2.903 5.238 5.111 1.00 97.00 86 GLN A C 1
ATOM 639 O O . GLN A 1 86 ? -2.186 4.819 6.016 1.00 97.00 86 GLN A O 1
ATOM 644 N N . VAL A 1 87 ? -2.915 4.748 3.876 1.00 97.62 87 VAL A N 1
ATOM 645 C CA . VAL A 1 87 ? -1.956 3.757 3.384 1.00 97.62 87 VAL A CA 1
ATOM 646 C C . VAL A 1 87 ? -1.058 4.439 2.362 1.00 97.62 87 VAL A C 1
ATOM 648 O O . VAL A 1 87 ? -1.536 5.040 1.398 1.00 97.62 87 VAL A O 1
ATOM 651 N N . ASN A 1 88 ? 0.249 4.379 2.587 1.00 97.56 88 AS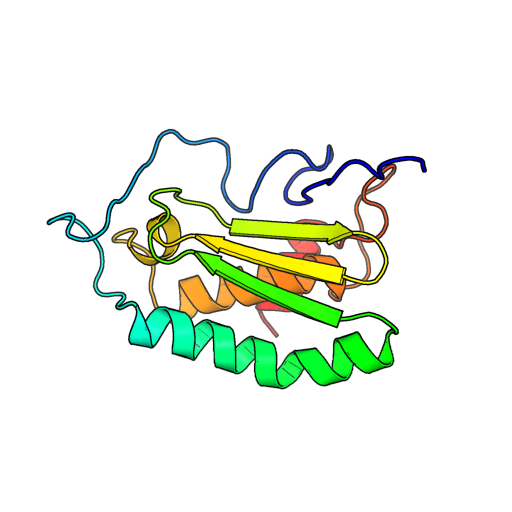N A N 1
ATOM 652 C CA . ASN A 1 88 ? 1.267 4.994 1.751 1.00 97.56 88 ASN A CA 1
ATOM 653 C C . ASN A 1 88 ? 1.970 3.922 0.926 1.00 97.56 88 ASN A C 1
ATOM 655 O O . ASN A 1 88 ? 2.714 3.107 1.469 1.00 97.56 88 ASN A O 1
ATOM 659 N N . MET A 1 89 ? 1.783 3.971 -0.390 1.00 98.25 89 MET A N 1
ATOM 660 C CA . MET A 1 89 ? 2.437 3.061 -1.326 1.00 98.25 89 MET A CA 1
ATOM 661 C C . MET A 1 89 ? 3.472 3.830 -2.145 1.00 98.25 89 MET A C 1
ATOM 663 O O . MET A 1 89 ? 3.127 4.766 -2.871 1.00 98.25 89 MET A O 1
ATOM 667 N N . TYR A 1 90 ? 4.744 3.433 -2.046 1.00 98.31 90 TYR A N 1
ATOM 668 C CA . TYR A 1 90 ? 5.846 4.093 -2.749 1.00 98.31 90 TYR A CA 1
ATOM 669 C C . TYR A 1 90 ? 6.280 3.311 -3.990 1.00 98.31 90 TYR A C 1
ATOM 671 O O . TYR A 1 90 ? 6.430 2.087 -3.975 1.00 98.31 90 TYR A O 1
ATOM 679 N N . GLY A 1 91 ? 6.534 4.028 -5.084 1.00 98.25 91 GLY A N 1
ATOM 680 C CA . GLY A 1 91 ? 6.885 3.415 -6.361 1.00 98.25 91 GLY A CA 1
ATOM 681 C C . GLY A 1 91 ? 8.195 2.623 -6.350 1.00 98.25 91 GLY A C 1
ATOM 682 O O . GLY A 1 91 ? 8.336 1.688 -7.136 1.00 98.25 91 GLY A O 1
ATOM 683 N N . GLY A 1 92 ? 9.149 2.951 -5.474 1.00 98.12 92 GLY A N 1
ATOM 684 C CA . GLY A 1 92 ? 10.405 2.208 -5.362 1.00 98.12 92 GLY A CA 1
ATOM 685 C C . GLY A 1 92 ? 10.185 0.756 -4.935 1.00 98.12 92 GLY A C 1
ATOM 686 O O . GLY A 1 92 ? 10.798 -0.141 -5.510 1.00 98.12 92 GLY A O 1
ATOM 687 N N . LEU A 1 93 ? 9.250 0.509 -4.009 1.00 98.19 93 LEU A N 1
ATOM 688 C CA . LEU A 1 93 ? 8.826 -0.844 -3.636 1.00 98.19 93 LEU A CA 1
ATOM 689 C C . LEU A 1 93 ? 8.218 -1.571 -4.838 1.00 98.19 93 LEU A C 1
ATOM 691 O O . LEU A 1 93 ? 8.610 -2.692 -5.157 1.00 98.19 93 LEU A O 1
ATOM 695 N N . ALA A 1 94 ? 7.295 -0.906 -5.532 1.00 98.12 94 ALA A N 1
ATOM 696 C CA . ALA A 1 94 ? 6.582 -1.460 -6.677 1.00 98.12 94 ALA A CA 1
ATOM 697 C C . ALA A 1 94 ? 7.529 -1.833 -7.834 1.00 98.12 94 ALA A C 1
ATOM 699 O O . ALA A 1 94 ? 7.336 -2.843 -8.505 1.00 98.12 94 ALA A O 1
ATOM 700 N N . ARG A 1 95 ? 8.584 -1.039 -8.049 1.00 98.31 95 ARG A N 1
ATOM 701 C CA . ARG A 1 95 ? 9.601 -1.263 -9.087 1.00 98.31 95 ARG A CA 1
ATOM 702 C C . ARG A 1 95 ? 10.736 -2.185 -8.662 1.00 98.31 95 ARG A C 1
ATOM 704 O O . ARG A 1 95 ? 11.593 -2.485 -9.493 1.00 98.31 95 ARG A O 1
ATOM 711 N N . HIS A 1 96 ? 10.791 -2.640 -7.414 1.00 97.88 96 HIS A N 1
ATOM 712 C CA . HIS A 1 96 ? 11.819 -3.591 -7.014 1.00 97.88 96 HIS A CA 1
ATOM 713 C C . HIS A 1 96 ? 11.696 -4.884 -7.832 1.00 97.88 96 HIS A C 1
ATOM 715 O O . HIS A 1 96 ? 10.611 -5.419 -8.015 1.00 97.88 96 HIS A O 1
ATOM 721 N N . LYS A 1 97 ? 12.819 -5.400 -8.350 1.00 97.12 97 LYS A N 1
ATOM 722 C CA . LYS A 1 97 ? 12.842 -6.524 -9.312 1.00 97.12 97 LYS A CA 1
ATOM 723 C C . LYS A 1 97 ? 12.215 -7.830 -8.806 1.00 97.12 97 LYS A C 1
ATOM 725 O O . LYS A 1 97 ? 11.920 -8.710 -9.603 1.00 97.12 97 LYS A O 1
ATOM 730 N N . LEU A 1 98 ? 12.088 -7.971 -7.486 1.00 96.25 98 LEU A N 1
ATOM 731 C CA . LEU A 1 98 ? 11.461 -9.125 -6.832 1.00 96.25 98 LEU A CA 1
ATOM 732 C C . LEU A 1 98 ? 9.985 -8.891 -6.486 1.00 96.25 98 LEU A C 1
ATOM 734 O O . LEU A 1 98 ? 9.325 -9.808 -6.009 1.00 96.25 98 LEU A O 1
ATOM 738 N N . THR A 1 99 ? 9.471 -7.683 -6.706 1.00 97.56 99 THR A N 1
ATOM 739 C CA . THR A 1 99 ? 8.071 -7.354 -6.456 1.00 97.56 99 THR A CA 1
ATOM 740 C C . THR A 1 99 ? 7.221 -7.871 -7.609 1.00 97.56 99 THR A C 1
ATOM 742 O O . THR A 1 99 ? 7.392 -7.466 -8.760 1.00 97.56 99 THR A O 1
ATOM 745 N N . THR A 1 100 ? 6.309 -8.785 -7.293 1.00 98.00 100 THR A N 1
ATOM 746 C CA . THR A 1 100 ? 5.258 -9.262 -8.198 1.00 98.00 100 THR A CA 1
ATOM 747 C C . THR A 1 100 ? 3.958 -8.505 -7.936 1.00 98.00 100 THR A C 1
ATOM 749 O O . THR A 1 100 ? 3.837 -7.810 -6.929 1.00 98.00 100 THR A O 1
ATOM 752 N N . ASP A 1 101 ? 2.969 -8.662 -8.814 1.00 98.25 101 ASP A N 1
ATOM 753 C CA . ASP A 1 101 ? 1.633 -8.094 -8.609 1.00 98.25 101 ASP A CA 1
ATOM 754 C C . ASP A 1 101 ? 1.001 -8.571 -7.296 1.00 98.25 101 ASP A C 1
ATOM 756 O O . ASP A 1 101 ? 0.545 -7.751 -6.502 1.00 98.25 101 ASP A O 1
ATOM 760 N N . ASP A 1 102 ? 1.034 -9.882 -7.043 1.00 97.31 102 ASP A N 1
ATOM 761 C CA . ASP A 1 102 ? 0.478 -10.476 -5.824 1.00 97.31 102 ASP A CA 1
ATOM 762 C C . ASP A 1 102 ? 1.270 -10.053 -4.586 1.00 97.31 102 ASP A C 1
ATOM 764 O O . ASP A 1 102 ? 0.685 -9.728 -3.557 1.00 97.31 102 ASP A O 1
ATOM 768 N N . GLY A 1 103 ? 2.603 -9.993 -4.690 1.00 97.50 103 GLY A N 1
ATOM 769 C CA . GLY A 1 103 ? 3.453 -9.513 -3.604 1.00 97.50 103 GLY A CA 1
ATOM 770 C C . GLY A 1 103 ? 3.167 -8.052 -3.269 1.00 97.50 103 GLY A C 1
ATOM 771 O O . GLY A 1 103 ? 3.044 -7.704 -2.101 1.00 97.50 103 GLY A O 1
ATOM 772 N N . PHE A 1 104 ? 2.994 -7.201 -4.281 1.00 98.44 104 PHE A N 1
ATOM 773 C CA . PHE A 1 104 ? 2.624 -5.804 -4.083 1.00 98.44 104 PHE A CA 1
ATOM 774 C C . PHE A 1 104 ? 1.225 -5.666 -3.471 1.00 98.44 104 PHE A C 1
ATOM 776 O O . PHE A 1 104 ? 1.056 -4.907 -2.521 1.00 98.44 104 PHE A O 1
ATOM 783 N N . MET A 1 105 ? 0.242 -6.428 -3.961 1.00 98.12 105 MET A N 1
ATOM 784 C CA . MET A 1 105 ? -1.115 -6.446 -3.405 1.00 98.12 105 MET A CA 1
ATOM 785 C C . MET A 1 105 ? -1.126 -6.898 -1.942 1.00 98.12 105 MET A C 1
ATOM 787 O O . MET A 1 105 ? -1.812 -6.282 -1.132 1.00 98.12 105 MET A O 1
ATOM 791 N N . MET A 1 106 ? -0.328 -7.911 -1.593 1.00 97.88 106 MET A N 1
ATOM 792 C CA . MET A 1 106 ? -0.168 -8.366 -0.212 1.00 97.88 106 MET A CA 1
ATOM 793 C C . MET A 1 106 ? 0.334 -7.230 0.683 1.00 97.88 106 MET A C 1
ATOM 795 O O . MET A 1 106 ? -0.252 -7.009 1.734 1.00 97.88 106 MET A O 1
ATOM 799 N N . VAL A 1 107 ? 1.316 -6.432 0.239 1.00 98.31 107 VAL A N 1
ATOM 800 C CA . VAL A 1 107 ? 1.770 -5.262 1.015 1.00 98.31 107 VAL A CA 1
ATOM 801 C C . VAL A 1 107 ? 0.666 -4.208 1.157 1.00 98.31 107 VAL A C 1
ATOM 803 O O . VAL A 1 107 ? 0.471 -3.683 2.246 1.00 98.31 107 VAL A O 1
ATOM 806 N N . VAL A 1 108 ? -0.112 -3.922 0.106 1.00 98.44 108 VAL A N 1
ATOM 807 C CA . VAL A 1 108 ? -1.262 -2.997 0.223 1.00 98.44 108 VAL A CA 1
ATOM 808 C C . VAL A 1 108 ? -2.248 -3.493 1.290 1.00 98.44 108 VAL A C 1
ATOM 810 O O . VAL A 1 108 ? -2.710 -2.710 2.122 1.00 98.44 108 VAL A O 1
ATOM 813 N N . CYS A 1 109 ? -2.560 -4.791 1.281 1.00 98.44 109 CYS A N 1
ATOM 814 C CA . CYS A 1 109 ? -3.447 -5.402 2.265 1.00 98.44 109 CYS A CA 1
ATOM 815 C C . CYS A 1 109 ? -2.825 -5.455 3.666 1.00 98.44 109 CYS A C 1
ATOM 817 O O . CYS A 1 109 ? -3.558 -5.292 4.633 1.00 98.44 1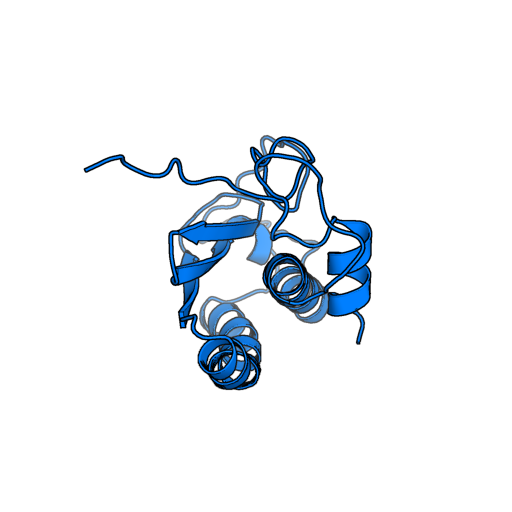09 CYS A O 1
ATOM 819 N N . HIS A 1 110 ? -1.509 -5.629 3.791 1.00 98.19 110 HIS A N 1
ATOM 820 C CA . HIS A 1 110 ? -0.786 -5.563 5.062 1.00 98.19 110 HIS A CA 1
ATOM 821 C C . HIS A 1 110 ? -0.946 -4.177 5.695 1.00 98.19 110 HIS A C 1
ATOM 823 O O . HIS A 1 110 ? -1.405 -4.066 6.831 1.00 98.19 110 HIS A O 1
ATOM 829 N N . GLU A 1 111 ? -0.677 -3.107 4.942 1.00 97.81 111 GLU A N 1
ATOM 830 C CA . GLU A 1 111 ? -0.803 -1.742 5.468 1.00 97.81 111 GLU A CA 1
ATOM 831 C C . GLU A 1 111 ? -2.242 -1.419 5.871 1.00 97.81 111 GLU A C 1
ATOM 833 O O . GLU A 1 111 ? -2.511 -0.807 6.906 1.00 97.81 111 GLU A O 1
ATOM 838 N N . LEU A 1 112 ? -3.202 -1.883 5.075 1.00 97.88 112 LEU A N 1
ATOM 839 C CA . LEU A 1 112 ? -4.610 -1.809 5.432 1.00 97.88 112 LEU A CA 1
ATOM 840 C C . LEU A 1 112 ? -4.922 -2.644 6.688 1.00 97.88 112 LEU A C 1
ATOM 842 O O . LEU A 1 112 ? -5.710 -2.225 7.538 1.00 97.88 112 LEU A O 1
ATOM 846 N N . GLY A 1 113 ? -4.278 -3.799 6.829 1.00 97.25 113 GLY A N 1
ATOM 847 C CA . GLY A 1 113 ? -4.361 -4.701 7.968 1.00 97.25 113 GLY A CA 1
ATOM 848 C C . GLY A 1 113 ? -3.953 -4.037 9.275 1.00 97.25 113 GLY A C 1
ATOM 849 O O . GLY A 1 113 ? -4.588 -4.304 10.289 1.00 97.25 113 GLY A O 1
ATOM 850 N N . HIS A 1 114 ? -3.021 -3.083 9.276 1.00 96.38 114 HIS A N 1
ATOM 851 C CA . HIS A 1 114 ? -2.783 -2.269 10.471 1.00 96.38 114 HIS A CA 1
ATOM 852 C C . HIS A 1 114 ? -4.054 -1.555 10.942 1.00 96.38 114 HIS A C 1
ATOM 854 O O . HIS A 1 114 ? -4.321 -1.505 12.140 1.00 96.38 114 HIS A O 1
ATOM 860 N N . HIS A 1 115 ? -4.876 -1.028 10.034 1.00 96.25 115 HIS A N 1
ATOM 861 C CA . HIS A 1 115 ? -6.098 -0.312 10.404 1.00 96.25 115 HIS A CA 1
ATOM 862 C C . HIS A 1 115 ? -7.228 -1.236 10.875 1.00 96.25 115 HIS A C 1
ATOM 864 O O . HIS A 1 115 ? -7.955 -0.887 11.808 1.00 96.25 115 HIS A O 1
ATOM 870 N N . ILE A 1 116 ? -7.409 -2.386 10.218 1.00 96.88 116 ILE A N 1
ATOM 871 C CA . ILE A 1 116 ? -8.630 -3.202 10.363 1.00 96.88 116 ILE A CA 1
ATOM 872 C C . ILE A 1 116 ? -8.388 -4.683 10.673 1.00 96.88 116 ILE A C 1
ATOM 874 O O . ILE A 1 116 ? -9.349 -5.428 10.851 1.00 96.88 116 ILE A O 1
ATOM 878 N N . GLY A 1 117 ? -7.136 -5.113 10.810 1.00 96.00 117 GLY A N 1
ATOM 879 C CA . GLY A 1 117 ? -6.762 -6.500 11.099 1.00 96.00 117 GLY A CA 1
ATOM 880 C C . GLY A 1 117 ? -7.178 -6.969 12.495 1.00 96.00 117 GLY A C 1
ATOM 881 O O . GLY A 1 117 ? -7.277 -8.167 12.740 1.00 96.00 117 GLY A O 1
ATOM 882 N N . GLY A 1 118 ? -7.477 -6.051 13.416 1.00 94.69 118 GLY A N 1
ATOM 883 C CA . GLY A 1 118 ? -7.905 -6.378 14.775 1.00 94.69 118 GLY A CA 1
ATOM 884 C C . GLY A 1 118 ? -6.750 -6.746 15.710 1.00 94.69 118 GLY A C 1
ATOM 885 O O . GLY A 1 118 ? -5.643 -6.227 15.593 1.00 94.69 118 GLY A O 1
ATOM 886 N N . ALA A 1 119 ? -7.029 -7.578 16.710 1.00 94.81 119 ALA A N 1
ATOM 887 C CA . ALA A 1 119 ? -6.024 -8.035 17.666 1.00 94.81 119 ALA A CA 1
ATOM 888 C C . ALA A 1 119 ? -5.213 -9.218 17.102 1.00 94.81 119 ALA A C 1
ATOM 890 O O . ALA A 1 119 ? -5.791 -10.025 16.377 1.00 94.81 119 ALA A O 1
ATOM 891 N N . PRO A 1 120 ? -3.936 -9.386 17.498 1.00 94.69 120 PRO A N 1
ATOM 892 C CA . PRO A 1 120 ? -3.171 -8.545 18.426 1.00 94.69 120 PRO A CA 1
ATOM 893 C C . PRO A 1 120 ? -2.730 -7.198 17.830 1.00 94.69 120 PRO A C 1
ATOM 895 O O . PRO A 1 120 ? -2.382 -7.089 16.658 1.00 94.69 120 PRO A O 1
ATOM 898 N N . ARG A 1 121 ? -2.727 -6.166 18.679 1.00 92.06 121 ARG A N 1
ATOM 899 C CA . ARG A 1 121 ? -2.306 -4.801 18.339 1.00 92.06 121 ARG A CA 1
ATOM 900 C C . ARG A 1 121 ? -1.002 -4.433 19.028 1.00 92.06 121 ARG A C 1
ATOM 902 O O . ARG A 1 121 ? -0.617 -5.071 20.014 1.00 92.06 121 ARG A O 1
ATOM 909 N N . TYR A 1 122 ? -0.341 -3.398 18.525 1.00 87.62 122 TYR A N 1
ATOM 910 C CA . TYR A 1 122 ? 0.747 -2.758 19.255 1.00 87.62 122 TYR A CA 1
ATOM 911 C C . TYR A 1 122 ? 0.265 -2.189 20.596 1.00 87.62 122 TYR A C 1
ATOM 913 O O . TYR A 1 122 ? -0.928 -2.007 20.837 1.00 87.62 122 TYR A O 1
ATOM 921 N N . ASN A 1 123 ? 1.207 -1.943 21.506 1.00 81.44 123 ASN A N 1
ATOM 922 C CA . ASN A 1 123 ? 0.927 -1.266 22.768 1.00 81.44 123 ASN A CA 1
ATOM 923 C C . ASN A 1 123 ? 1.334 0.217 22.681 1.00 81.44 123 ASN A C 1
ATOM 925 O O . ASN A 1 123 ? 2.119 0.608 21.825 1.00 81.44 123 ASN A O 1
ATOM 929 N N . ARG A 1 124 ? 0.840 1.046 23.611 1.00 74.12 124 ARG A N 1
ATOM 930 C CA . ARG A 1 124 ? 1.189 2.478 23.741 1.00 74.12 124 ARG A CA 1
ATOM 931 C C . ARG A 1 124 ? 0.652 3.343 22.586 1.00 74.12 124 ARG A C 1
ATOM 933 O O . ARG A 1 124 ? -0.537 3.294 22.319 1.00 74.12 124 ARG A O 1
ATOM 940 N N . ASN A 1 125 ? 1.483 4.190 21.969 1.00 71.38 125 ASN A N 1
ATOM 941 C CA . ASN A 1 125 ? 1.054 5.278 21.074 1.00 71.38 125 ASN A CA 1
ATOM 942 C C . ASN A 1 125 ? 0.517 4.809 19.703 1.00 71.38 125 ASN A C 1
ATOM 944 O O . ASN A 1 125 ? 0.101 5.641 18.901 1.00 71.38 125 ASN A O 1
ATOM 948 N N . THR A 1 126 ? 0.536 3.503 19.431 1.00 78.88 126 THR A N 1
ATOM 949 C CA . THR A 1 126 ? 0.055 2.865 18.194 1.00 78.88 126 THR A CA 1
ATOM 950 C C . THR A 1 126 ? -0.982 1.770 18.482 1.00 78.88 126 THR A C 1
ATOM 952 O O . THR A 1 126 ? -1.140 0.835 17.706 1.00 78.88 126 THR A O 1
ATOM 955 N N . ASP A 1 127 ? -1.718 1.875 19.594 1.00 85.19 127 ASP A N 1
ATOM 956 C CA . ASP A 1 127 ? -2.715 0.891 20.059 1.00 85.19 127 ASP A CA 1
ATOM 957 C C . ASP A 1 127 ? -3.902 0.648 19.113 1.00 85.19 127 ASP A C 1
ATOM 959 O O . ASP A 1 127 ? -4.606 -0.358 19.237 1.00 85.19 127 ASP A O 1
ATOM 963 N N . TRP A 1 128 ? -4.127 1.544 18.155 1.00 90.44 128 TRP A N 1
ATOM 964 C CA . TRP A 1 128 ? -5.083 1.348 17.071 1.00 90.44 128 TRP A CA 1
ATOM 965 C C . TRP A 1 128 ? -4.626 0.274 16.077 1.00 90.44 128 TRP A C 1
ATOM 967 O O . TRP A 1 128 ? -5.475 -0.380 15.469 1.00 90.44 128 TRP A O 1
ATOM 977 N N . ALA A 1 129 ? -3.313 0.079 15.929 1.00 93.31 129 ALA A N 1
ATOM 978 C CA . ALA A 1 129 ? -2.726 -0.689 14.847 1.00 93.31 129 ALA A CA 1
ATOM 979 C C . ALA A 1 129 ? -2.564 -2.167 15.193 1.00 93.31 129 ALA A C 1
ATOM 981 O O . ALA A 1 129 ? -1.951 -2.516 16.206 1.00 93.31 129 ALA A O 1
ATOM 982 N N . SER A 1 130 ? -3.068 -3.045 14.327 1.00 94.81 130 SER A N 1
ATOM 983 C CA . SER A 1 130 ? -2.673 -4.458 14.324 1.00 94.81 130 SER A CA 1
ATOM 984 C C . SER A 1 130 ? -1.155 -4.572 14.208 1.00 94.81 130 SER A C 1
ATOM 986 O O . SER A 1 130 ? -0.540 -3.804 13.473 1.00 94.81 130 SER A O 1
ATOM 988 N N . ASN A 1 131 ? -0.540 -5.493 14.951 1.00 93.00 131 ASN A N 1
ATOM 989 C CA . ASN A 1 131 ? 0.907 -5.701 14.850 1.00 93.00 131 ASN A CA 1
ATOM 990 C C . ASN A 1 131 ? 1.294 -6.366 13.514 1.00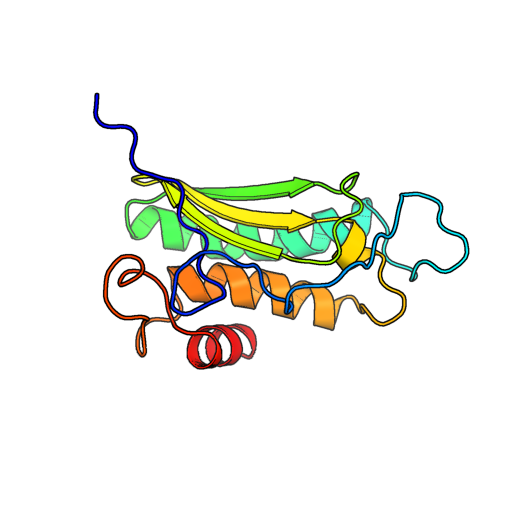 93.00 131 ASN A C 1
ATOM 992 O O . ASN A 1 131 ? 0.407 -6.871 12.827 1.00 93.00 131 ASN A O 1
ATOM 996 N N . GLU A 1 132 ? 2.592 -6.410 13.175 1.00 92.81 132 GLU A N 1
ATOM 997 C CA . GLU A 1 132 ? 3.074 -6.990 11.900 1.00 92.81 132 GLU A CA 1
ATOM 998 C C . GLU A 1 132 ? 2.447 -8.354 11.587 1.00 92.81 132 GLU A C 1
ATOM 1000 O O . GLU A 1 132 ? 1.878 -8.556 10.522 1.00 92.81 132 GLU A O 1
ATOM 1005 N N . GLY A 1 133 ? 2.477 -9.286 12.547 1.00 94.25 133 GLY A N 1
ATOM 1006 C CA . GLY A 1 133 ? 1.969 -10.640 12.320 1.00 94.25 133 GLY A CA 1
ATOM 1007 C C . GLY A 1 133 ? 0.457 -10.690 12.082 1.00 94.25 133 GLY A C 1
ATOM 1008 O O . GLY A 1 133 ? -0.017 -11.513 11.300 1.00 94.25 133 GLY A O 1
ATOM 1009 N N . GLN A 1 134 ? -0.313 -9.814 12.733 1.00 96.12 134 GLN A N 1
ATOM 1010 C CA . GLN A 1 134 ? -1.754 -9.721 12.503 1.00 96.12 134 GLN A CA 1
ATOM 1011 C C . GLN A 1 134 ? -2.085 -9.009 11.187 1.00 96.12 134 GLN A C 1
ATOM 1013 O O . GLN A 1 134 ? -3.052 -9.386 10.525 1.00 96.12 134 GLN A O 1
ATOM 1018 N N . ALA A 1 135 ? -1.295 -8.005 10.802 1.00 96.56 135 ALA A N 1
ATOM 1019 C CA . ALA A 1 135 ? -1.400 -7.347 9.505 1.00 96.56 135 ALA A CA 1
ATOM 1020 C C . ALA A 1 135 ? -1.093 -8.329 8.358 1.00 96.56 135 ALA A C 1
ATOM 1022 O O . ALA A 1 135 ? -1.874 -8.415 7.411 1.00 96.56 135 ALA A O 1
ATOM 1023 N N . ASP A 1 136 ? -0.051 -9.154 8.499 1.00 97.06 136 ASP A N 1
ATOM 1024 C CA . ASP A 1 136 ? 0.283 -10.239 7.565 1.00 97.06 136 ASP A CA 1
ATOM 1025 C C . ASP A 1 136 ? -0.831 -11.287 7.473 1.00 97.06 136 ASP A C 1
ATOM 1027 O O . ASP A 1 136 ? -1.218 -11.701 6.379 1.00 97.06 136 ASP A O 1
ATOM 1031 N N . TYR A 1 137 ? -1.380 -11.709 8.619 1.00 97.62 137 TYR A N 1
ATOM 1032 C CA . TYR A 1 137 ? -2.499 -12.648 8.638 1.00 97.62 137 TYR A CA 1
ATOM 1033 C C . TYR A 1 137 ? -3.702 -12.081 7.883 1.00 97.62 137 TYR A C 1
ATOM 1035 O O . TYR A 1 137 ? -4.241 -12.755 7.007 1.00 97.62 137 TYR A O 1
ATOM 1043 N N . PHE A 1 138 ? -4.082 -10.831 8.166 1.00 97.75 138 PHE A N 1
ATOM 1044 C CA . PHE A 1 138 ? -5.157 -10.142 7.455 1.00 97.75 138 PHE A CA 1
ATOM 1045 C C . PHE A 1 138 ? -4.897 -10.065 5.945 1.00 97.75 138 PHE A C 1
ATOM 1047 O O . PHE A 1 138 ? -5.808 -10.319 5.162 1.00 97.75 138 PHE A O 1
ATOM 1054 N N . ALA A 1 139 ? -3.662 -9.771 5.532 1.00 97.56 139 ALA A N 1
ATOM 1055 C CA . ALA A 1 139 ? -3.289 -9.660 4.124 1.00 97.56 139 ALA A CA 1
ATOM 1056 C C . ALA A 1 139 ? -3.401 -10.974 3.332 1.00 97.56 139 ALA A C 1
ATOM 1058 O O . ALA A 1 139 ? -3.394 -10.948 2.101 1.00 97.56 139 ALA A O 1
ATOM 1059 N N . SER A 1 140 ? -3.482 -12.110 4.027 1.00 95.00 140 SER A N 1
ATOM 1060 C CA . SER A 1 140 ? -3.542 -13.450 3.436 1.00 95.00 140 SER A CA 1
ATOM 1061 C C . SER A 1 140 ? -4.956 -14.036 3.291 1.00 95.00 140 SER A C 1
ATOM 1063 O O . SER A 1 140 ? -5.085 -15.158 2.794 1.00 95.00 140 SER A O 1
ATOM 1065 N N . LEU A 1 141 ? -5.992 -13.311 3.734 1.00 89.12 141 LEU A N 1
ATOM 1066 C CA . LEU A 1 141 ? -7.407 -13.716 3.681 1.00 89.12 141 LEU A CA 1
ATOM 1067 C C . LEU A 1 141 ? -8.081 -13.310 2.364 1.00 89.12 141 LEU A C 1
ATOM 1069 O O . LEU A 1 141 ? -8.931 -14.103 1.897 1.00 89.12 141 LEU A O 1
#

Foldseek 3Di:
DPQDDWFWAQDLRSNDFVDPDDPFFAAPPPPLWAPFDLVLLCVLLVVVCVVCQVVLVVVVAGEDEARALRGRDQGWTWTDDPRYTYTYDYNNVRRHRPDDSLNSSLRSQLRVCQQVLDPPWRDDPSRNGHHNVSSNVRSVD

Radius of gyration: 14.63 Å; chains: 1; bounding box: 38×37×40 Å

Secondary structure (DSSP, 8-state):
---------SSTTS---SSPS---B--TT-TT--S--HHHHHHHHHHHHHHHHHHHHHTT-EEEEEEETT--BS-EEEEEETTEEEEEEEHHHHTSTT--HHHHHHHHHHHHHHHHS-SSB--GGGTTSBPHHHHHHHHT-